Protein AF-A0AAP2RKE1-F1 (afdb_monomer_lite)

Sequence (73 aa):
MWLDKKSQIDLLAYSPFAELITNITANERLNPLTIGLFGRWGAGKSTLLKLVEKNIEDRDKTKKKFVCVSLNS

Radius of gyration: 13.18 Å; chains: 1; bounding box: 45×21×30 Å

Structure (mmCIF, N/CA/C/O backbone):
data_AF-A0AAP2RKE1-F1
#
_entry.id   AF-A0AAP2RKE1-F1
#
loop_
_atom_site.group_PDB
_atom_site.id
_atom_site.type_symbol
_atom_site.label_atom_id
_atom_site.label_alt_id
_atom_site.label_comp_id
_atom_site.label_asym_id
_atom_site.label_entity_id
_atom_site.label_seq_id
_atom_site.pdbx_PDB_ins_code
_atom_site.Cartn_x
_atom_site.Cartn_y
_atom_site.Cartn_z
_atom_site.occupancy
_atom_site.B_iso_or_equiv
_atom_site.auth_seq_id
_atom_site.auth_comp_id
_atom_site.auth_asym_id
_atom_site.auth_atom_id
_atom_site.pdbx_PDB_model_num
ATOM 1 N N . MET A 1 1 ? 28.199 -6.442 -0.236 1.00 38.78 1 MET A N 1
ATOM 2 C CA . MET A 1 1 ? 26.829 -6.852 -0.613 1.00 38.78 1 MET A CA 1
ATOM 3 C C . MET A 1 1 ? 25.978 -5.594 -0.575 1.00 38.78 1 MET A C 1
ATOM 5 O O . MET A 1 1 ? 25.995 -4.910 0.439 1.00 38.78 1 MET A O 1
ATOM 9 N N . TRP A 1 2 ? 25.433 -5.185 -1.719 1.00 44.31 2 TRP A N 1
ATOM 10 C CA . TRP A 1 2 ? 24.905 -3.836 -1.938 1.00 44.31 2 TRP A CA 1
ATOM 11 C C . TRP A 1 2 ? 23.695 -3.550 -1.037 1.00 44.31 2 TRP A C 1
ATOM 13 O O . TRP A 1 2 ? 22.794 -4.376 -0.927 1.00 44.31 2 TRP A O 1
ATOM 23 N N . LEU A 1 3 ? 23.701 -2.390 -0.374 1.00 33.56 3 LEU A N 1
ATOM 24 C CA . LEU A 1 3 ? 22.608 -1.917 0.474 1.00 33.56 3 LE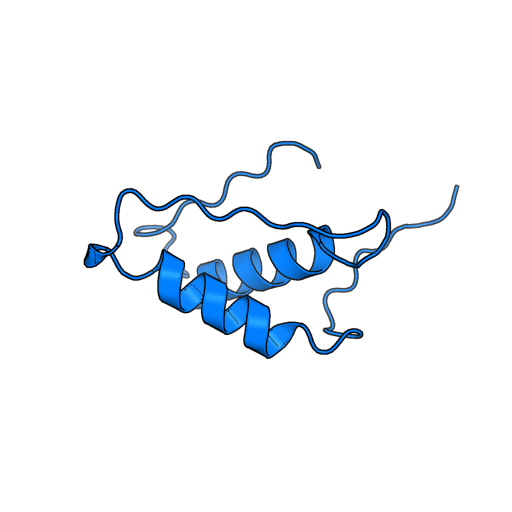U A CA 1
ATOM 25 C C . LEU A 1 3 ? 21.413 -1.547 -0.409 1.00 33.56 3 LEU A C 1
ATOM 27 O O . LEU A 1 3 ? 21.339 -0.437 -0.932 1.00 33.56 3 LEU A O 1
ATOM 31 N N . ASP A 1 4 ? 20.464 -2.469 -0.544 1.00 46.59 4 ASP A N 1
ATOM 32 C CA . ASP A 1 4 ? 19.128 -2.188 -1.069 1.00 46.59 4 ASP A CA 1
ATOM 33 C C . ASP A 1 4 ? 18.344 -1.368 -0.025 1.00 46.59 4 ASP A C 1
ATOM 35 O O . ASP A 1 4 ? 17.462 -1.851 0.692 1.00 46.59 4 ASP A O 1
ATOM 39 N N . LYS A 1 5 ? 18.731 -0.097 0.151 1.00 44.91 5 LYS A N 1
ATOM 40 C CA . LYS A 1 5 ? 17.928 0.866 0.905 1.00 44.91 5 LYS A CA 1
ATOM 41 C C . LYS A 1 5 ? 16.749 1.252 0.019 1.00 44.91 5 LYS A C 1
ATOM 43 O O . LYS A 1 5 ? 16.803 2.235 -0.713 1.00 44.91 5 LYS A O 1
ATOM 48 N N . LYS A 1 6 ? 15.670 0.468 0.112 1.00 52.91 6 LYS A N 1
ATOM 49 C CA . LYS A 1 6 ? 14.339 0.828 -0.400 1.00 52.91 6 LYS A CA 1
ATOM 50 C C . LYS A 1 6 ? 14.049 2.284 0.011 1.00 52.91 6 LYS A C 1
ATOM 52 O O . LYS A 1 6 ? 13.948 2.577 1.204 1.00 52.91 6 LYS A O 1
ATOM 57 N N . SER A 1 7 ? 14.002 3.184 -0.970 1.00 54.75 7 SER A N 1
ATOM 58 C CA . SER A 1 7 ? 13.881 4.629 -0.748 1.00 54.75 7 SER A CA 1
ATOM 59 C C . SER A 1 7 ? 12.555 4.963 -0.062 1.00 54.75 7 SER A C 1
ATOM 61 O O . SER A 1 7 ? 11.502 4.499 -0.492 1.00 54.75 7 SER A O 1
ATOM 63 N N . GLN A 1 8 ? 12.607 5.784 0.992 1.00 56.38 8 GLN A N 1
ATOM 64 C CA . GLN A 1 8 ? 11.422 6.384 1.630 1.00 56.38 8 GLN A CA 1
ATOM 65 C C . GLN A 1 8 ? 10.884 7.598 0.850 1.00 56.38 8 GLN A C 1
ATOM 67 O O . GLN A 1 8 ? 9.876 8.190 1.231 1.00 56.38 8 GLN A O 1
ATOM 72 N N . ILE A 1 9 ? 11.595 7.983 -0.209 1.00 58.38 9 ILE A N 1
ATOM 73 C CA . ILE A 1 9 ? 11.298 9.109 -1.086 1.00 58.38 9 ILE A CA 1
ATOM 74 C C . ILE A 1 9 ? 10.814 8.530 -2.411 1.00 58.38 9 ILE A C 1
ATOM 76 O O . ILE A 1 9 ? 11.449 7.622 -2.963 1.00 58.38 9 ILE A O 1
ATOM 80 N N . ASP A 1 10 ? 9.695 9.050 -2.904 1.00 62.09 10 ASP A N 1
ATOM 81 C CA . ASP A 1 10 ? 9.103 8.634 -4.167 1.00 62.09 10 ASP A CA 1
ATOM 82 C C . ASP A 1 10 ? 9.927 9.132 -5.364 1.00 62.09 10 ASP A C 1
ATOM 84 O O . ASP A 1 10 ? 9.684 10.191 -5.932 1.00 62.09 10 ASP A O 1
ATOM 88 N N . LEU A 1 11 ? 10.939 8.350 -5.734 1.00 64.94 11 LEU A N 1
ATOM 89 C CA . LEU A 1 11 ? 11.826 8.625 -6.868 1.00 64.94 11 LEU A CA 1
ATOM 90 C C . LEU A 1 11 ? 11.233 8.182 -8.218 1.00 64.94 11 LEU A C 1
ATOM 92 O O . LEU A 1 11 ? 11.837 8.436 -9.254 1.00 64.94 11 LEU A O 1
ATOM 96 N N . LEU A 1 12 ? 10.084 7.4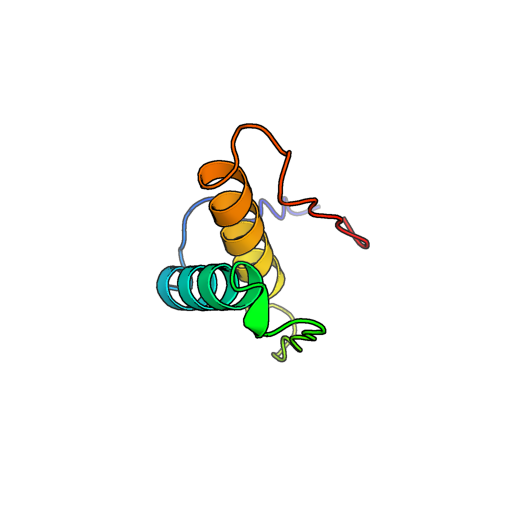95 -8.214 1.00 70.62 12 LEU A N 1
ATOM 97 C CA . LEU A 1 12 ? 9.467 6.890 -9.404 1.00 70.62 12 LEU A CA 1
ATOM 98 C C . LEU A 1 12 ? 8.071 7.459 -9.705 1.00 70.62 12 LEU A C 1
ATOM 100 O O . LEU A 1 12 ? 7.370 6.922 -10.560 1.00 70.62 12 LEU A O 1
ATOM 104 N N . ALA A 1 13 ? 7.678 8.538 -9.019 1.00 80.31 13 ALA A N 1
ATOM 105 C CA . ALA A 1 13 ? 6.360 9.163 -9.125 1.00 80.31 13 ALA A CA 1
ATOM 106 C C . ALA A 1 13 ? 5.194 8.176 -8.882 1.00 80.31 13 ALA A C 1
ATOM 108 O O . ALA A 1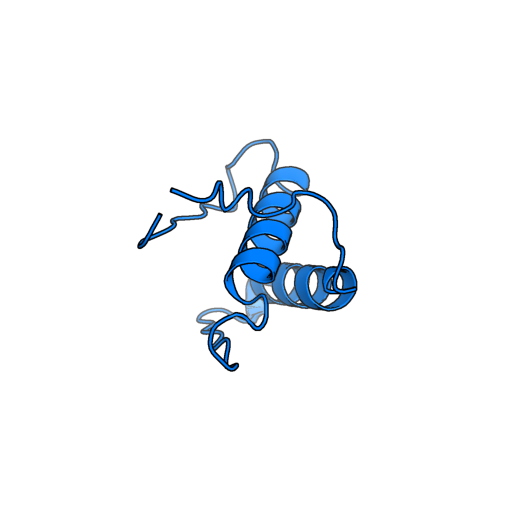 13 ? 4.150 8.238 -9.534 1.00 80.31 13 ALA A O 1
ATOM 109 N N . TYR A 1 14 ? 5.366 7.249 -7.937 1.00 88.44 14 TYR A N 1
ATOM 110 C CA . TYR A 1 14 ? 4.359 6.268 -7.538 1.00 88.44 14 TYR A CA 1
ATOM 111 C C . TYR A 1 14 ? 3.335 6.771 -6.517 1.00 88.44 14 TYR A C 1
ATOM 113 O O . TYR A 1 14 ? 2.342 6.084 -6.282 1.00 88.44 14 TYR A O 1
ATOM 121 N N . SER A 1 15 ? 3.515 7.964 -5.954 1.00 88.25 15 SER A N 1
ATOM 122 C CA . SER A 1 15 ? 2.598 8.585 -4.989 1.00 88.25 15 SER A CA 1
ATOM 123 C C . SER A 1 15 ? 1.118 8.556 -5.409 1.00 88.25 15 SER A C 1
ATOM 125 O O . SER A 1 15 ? 0.316 8.066 -4.613 1.00 88.25 15 SER A O 1
ATOM 127 N N . PRO A 1 16 ? 0.715 8.969 -6.632 1.00 90.31 16 PRO A N 1
ATOM 128 C CA . PRO A 1 16 ? -0.697 8.926 -7.027 1.00 90.31 16 PRO A CA 1
ATOM 129 C C . PRO A 1 16 ? -1.256 7.497 -7.092 1.00 90.31 16 PRO A C 1
ATOM 131 O O . PRO A 1 16 ? -2.414 7.262 -6.749 1.00 90.31 16 PRO A O 1
ATOM 134 N N . PHE A 1 17 ? -0.435 6.516 -7.478 1.00 92.19 17 PHE A N 1
ATOM 135 C CA . PHE A 1 17 ? -0.838 5.108 -7.477 1.00 92.19 17 PHE A CA 1
ATOM 136 C C . PHE A 1 17 ? -0.974 4.566 -6.052 1.00 92.19 17 PHE A C 1
ATOM 138 O O . PHE A 1 17 ? -1.922 3.839 -5.760 1.00 92.19 17 PHE A O 1
ATOM 145 N N . ALA A 1 18 ? -0.056 4.938 -5.156 1.00 93.88 18 ALA A N 1
ATOM 146 C CA . ALA A 1 18 ? -0.125 4.563 -3.750 1.00 93.88 18 ALA A CA 1
ATOM 147 C C . ALA A 1 18 ? -1.389 5.133 -3.097 1.00 93.88 18 ALA A C 1
ATOM 149 O O . ALA A 1 18 ? -2.116 4.408 -2.425 1.00 93.88 18 ALA A O 1
ATOM 150 N N . GLU A 1 19 ? -1.688 6.408 -3.343 1.00 94.00 19 GLU A N 1
ATOM 151 C CA . GLU A 1 19 ? -2.882 7.070 -2.823 1.00 94.00 19 GLU A CA 1
ATOM 152 C C . GLU A 1 19 ? -4.173 6.426 -3.342 1.00 94.00 19 GLU A C 1
ATOM 154 O O . GLU A 1 19 ? -5.092 6.173 -2.559 1.00 94.00 19 GLU A O 1
ATOM 159 N N . LEU A 1 20 ? -4.228 6.081 -4.634 1.00 94.50 20 LEU A N 1
ATOM 160 C CA . LEU A 1 20 ? -5.355 5.352 -5.214 1.00 94.50 20 LEU A CA 1
ATOM 161 C C . LEU A 1 20 ? -5.571 4.004 -4.516 1.00 94.50 20 LEU A C 1
ATOM 163 O O . LEU A 1 20 ? -6.686 3.709 -4.087 1.00 94.50 20 LEU A O 1
ATOM 167 N N . ILE A 1 21 ? -4.513 3.203 -4.358 1.00 94.94 21 ILE A N 1
ATOM 168 C CA . ILE A 1 21 ? -4.596 1.899 -3.686 1.00 94.94 21 ILE A CA 1
ATOM 169 C C . ILE A 1 21 ? -5.054 2.072 -2.233 1.00 94.94 21 ILE A C 1
ATOM 171 O O . ILE A 1 21 ? -5.926 1.328 -1.781 1.00 94.94 21 ILE A O 1
ATOM 175 N N . THR A 1 22 ? -4.534 3.071 -1.513 1.00 94.19 22 THR A N 1
ATOM 176 C CA . THR A 1 22 ? -4.961 3.379 -0.142 1.00 94.19 22 THR A CA 1
ATOM 177 C C . THR A 1 22 ? -6.442 3.768 -0.088 1.00 94.19 22 THR A C 1
ATOM 179 O O . THR A 1 22 ? -7.160 3.306 0.795 1.00 94.19 22 THR A O 1
ATOM 182 N N . ASN A 1 23 ? -6.928 4.582 -1.029 1.00 94.12 23 ASN A N 1
ATOM 183 C CA . ASN A 1 23 ? -8.335 4.988 -1.098 1.00 94.12 23 ASN A CA 1
ATOM 184 C C . ASN A 1 23 ? -9.275 3.810 -1.353 1.00 94.12 23 ASN A C 1
ATOM 186 O O . ASN A 1 23 ? -10.302 3.693 -0.687 1.00 94.12 23 ASN A O 1
ATOM 190 N N . ILE A 1 24 ? -8.915 2.935 -2.292 1.00 94.56 24 ILE A N 1
ATOM 191 C CA . ILE A 1 24 ? -9.709 1.749 -2.620 1.00 94.56 24 ILE A CA 1
ATOM 192 C C . ILE A 1 24 ? -9.718 0.784 -1.424 1.00 94.56 24 ILE A C 1
ATOM 194 O O . ILE A 1 24 ? -10.783 0.342 -1.007 1.00 94.56 24 ILE A O 1
ATOM 198 N N . THR A 1 25 ? -8.554 0.517 -0.824 1.00 92.00 25 THR A N 1
ATOM 199 C CA . THR A 1 25 ? -8.425 -0.392 0.332 1.00 92.00 25 THR A CA 1
ATOM 200 C C . THR A 1 25 ? -9.163 0.123 1.572 1.00 92.00 25 THR A C 1
ATOM 202 O O . THR A 1 25 ? -9.664 -0.665 2.366 1.00 92.00 25 THR A O 1
ATOM 205 N N . ALA A 1 26 ? -9.266 1.444 1.745 1.00 90.81 26 ALA A N 1
ATOM 206 C CA . ALA A 1 26 ? -9.981 2.048 2.868 1.00 90.81 26 ALA A CA 1
ATOM 207 C C . ALA A 1 26 ? -11.513 2.058 2.710 1.00 90.81 26 ALA A C 1
ATOM 209 O O . ALA A 1 26 ? -12.219 2.448 3.641 1.00 90.81 26 ALA A O 1
ATOM 210 N N . ASN A 1 27 ? -12.042 1.670 1.546 1.00 92.44 27 ASN A N 1
ATOM 211 C CA . ASN A 1 27 ? -13.473 1.679 1.285 1.00 92.44 27 ASN A CA 1
ATOM 212 C C . ASN A 1 27 ? -14.107 0.326 1.632 1.00 92.44 27 ASN A C 1
ATOM 214 O O . ASN A 1 27 ? -14.087 -0.608 0.832 1.00 92.44 27 ASN A O 1
ATOM 218 N N . GLU A 1 28 ? -14.749 0.249 2.798 1.00 90.50 28 GLU A N 1
ATOM 219 C CA . GLU A 1 28 ? -15.402 -0.973 3.292 1.00 90.50 28 GLU A CA 1
ATOM 220 C C . GLU A 1 28 ? -16.477 -1.533 2.347 1.00 90.50 28 GLU A C 1
ATOM 222 O O . GLU A 1 28 ? -16.734 -2.735 2.359 1.00 90.50 28 GLU A O 1
ATOM 227 N N . ARG A 1 29 ? -17.075 -0.701 1.482 1.00 95.31 29 ARG A N 1
ATOM 228 C CA . ARG A 1 29 ? -18.081 -1.151 0.503 1.00 95.31 29 ARG A CA 1
ATOM 229 C C . ARG A 1 29 ? -17.497 -2.020 -0.607 1.00 95.31 29 ARG A C 1
ATOM 231 O O . ARG A 1 29 ? -18.257 -2.663 -1.321 1.00 95.31 29 ARG A O 1
ATOM 238 N N . LEU A 1 30 ? -16.177 -1.999 -0.784 1.00 92.94 30 LEU A N 1
ATOM 239 C CA . LEU A 1 30 ? -15.477 -2.791 -1.794 1.00 92.94 30 LEU A CA 1
ATOM 240 C C . LEU A 1 30 ? -15.020 -4.153 -1.257 1.00 92.94 30 LEU A C 1
ATOM 242 O O . LEU A 1 30 ? -14.444 -4.935 -2.008 1.00 92.94 30 LEU A O 1
ATOM 246 N N . ASN A 1 31 ? -15.276 -4.454 0.019 1.00 90.44 31 ASN A N 1
ATOM 247 C CA . ASN A 1 31 ? -14.911 -5.735 0.605 1.00 90.44 31 ASN A CA 1
ATOM 248 C C . ASN A 1 31 ? -15.862 -6.864 0.151 1.00 90.44 31 ASN A C 1
ATOM 250 O O . ASN A 1 31 ? -17.073 -6.647 0.091 1.00 90.44 31 ASN A O 1
ATOM 254 N N . PRO A 1 32 ? -15.346 -8.087 -0.093 1.00 94.44 32 PRO A N 1
ATOM 255 C CA . PRO A 1 32 ? -13.933 -8.475 -0.055 1.00 94.44 32 PRO A CA 1
ATOM 256 C C . PRO A 1 32 ? -13.175 -8.025 -1.318 1.00 94.44 32 PRO A C 1
ATOM 258 O O . PRO A 1 32 ? -13.577 -8.330 -2.438 1.00 94.44 32 PRO A O 1
ATOM 261 N N . LEU A 1 33 ? -12.042 -7.344 -1.131 1.00 93.25 33 LEU A N 1
ATOM 262 C CA . LEU A 1 33 ? -11.215 -6.822 -2.219 1.00 93.25 33 LEU A CA 1
ATOM 263 C C . LEU A 1 33 ? -9.896 -7.590 -2.330 1.00 93.25 33 LEU A C 1
ATOM 265 O O . LEU A 1 33 ? -9.223 -7.840 -1.334 1.00 93.25 33 LEU A O 1
ATOM 269 N N . THR A 1 34 ? -9.480 -7.906 -3.555 1.00 94.38 34 THR A N 1
ATOM 270 C CA . THR A 1 34 ? -8.130 -8.405 -3.856 1.00 94.38 34 THR A CA 1
ATOM 271 C C . THR A 1 34 ? -7.499 -7.542 -4.942 1.00 94.38 34 THR A C 1
ATOM 273 O O . THR A 1 34 ? -8.113 -7.305 -5.979 1.00 94.38 34 THR A O 1
ATOM 276 N N . ILE A 1 35 ? -6.265 -7.082 -4.717 1.00 92.56 35 ILE A N 1
ATOM 277 C CA . ILE A 1 35 ? -5.502 -6.264 -5.669 1.00 92.56 35 ILE A CA 1
ATOM 278 C C . ILE A 1 35 ? -4.257 -7.042 -6.101 1.00 92.56 35 ILE A C 1
ATOM 280 O O . ILE A 1 35 ? -3.424 -7.404 -5.273 1.00 92.56 35 ILE A O 1
ATOM 284 N N . GLY A 1 36 ? -4.111 -7.272 -7.407 1.00 94.12 36 GLY A N 1
ATOM 285 C CA . GLY A 1 36 ? -2.894 -7.826 -8.000 1.00 94.12 36 GLY A CA 1
ATOM 286 C C . GLY A 1 36 ? -1.954 -6.720 -8.483 1.00 94.12 36 GLY A C 1
ATOM 287 O O . GLY A 1 36 ? -2.371 -5.848 -9.242 1.00 94.12 36 GLY A O 1
ATOM 288 N N . LEU A 1 37 ? -0.680 -6.767 -8.081 1.00 92.44 37 LEU A N 1
ATOM 289 C CA . LEU A 1 37 ? 0.350 -5.827 -8.534 1.00 92.44 37 LEU A CA 1
ATOM 290 C C . LEU A 1 37 ? 1.337 -6.518 -9.485 1.00 92.44 37 LEU A C 1
ATOM 292 O O . LEU A 1 37 ? 2.193 -7.296 -9.059 1.00 92.44 37 LEU A O 1
ATOM 296 N N . PHE A 1 38 ? 1.248 -6.200 -10.776 1.00 92.31 38 PHE A N 1
ATOM 297 C CA . PHE A 1 38 ? 2.054 -6.818 -11.832 1.00 92.31 38 PHE A CA 1
ATOM 298 C C . PHE A 1 38 ? 3.156 -5.882 -12.333 1.00 92.31 38 PHE A C 1
ATOM 300 O O . PHE A 1 38 ? 2.986 -4.670 -12.411 1.00 92.31 38 PHE A O 1
ATOM 307 N N . GLY A 1 39 ? 4.308 -6.448 -12.688 1.00 89.31 39 GLY A N 1
ATOM 308 C CA . GLY A 1 39 ? 5.428 -5.692 -13.246 1.00 89.31 39 GLY A CA 1
ATOM 309 C C . GLY A 1 39 ? 6.724 -6.493 -13.253 1.00 89.31 39 GLY A C 1
ATOM 310 O O . GLY A 1 39 ? 6.876 -7.453 -12.492 1.00 89.31 39 GLY A O 1
ATOM 311 N N . ARG A 1 40 ? 7.688 -6.077 -14.080 1.00 92.62 40 ARG A N 1
ATOM 312 C CA . ARG A 1 40 ? 9.013 -6.714 -14.188 1.00 92.62 40 ARG A CA 1
ATOM 313 C C . ARG A 1 40 ? 9.756 -6.717 -12.845 1.00 92.62 40 ARG A C 1
ATOM 315 O O . ARG A 1 40 ? 9.451 -5.934 -11.937 1.00 92.62 40 ARG A O 1
ATOM 322 N N . TRP A 1 41 ? 10.739 -7.603 -12.695 1.00 91.81 41 TRP A N 1
ATOM 323 C CA . TRP A 1 41 ? 11.671 -7.523 -11.567 1.00 91.81 41 TRP A CA 1
ATOM 324 C C . TRP A 1 41 ? 12.363 -6.153 -11.566 1.00 91.81 41 TRP A C 1
ATOM 326 O O . TRP A 1 41 ? 12.723 -5.649 -12.626 1.00 91.81 41 TRP A O 1
ATOM 336 N N . GLY A 1 42 ? 12.493 -5.525 -10.395 1.00 86.88 42 GLY A N 1
ATOM 337 C CA . GLY A 1 42 ? 13.073 -4.182 -10.272 1.00 86.88 42 GLY A CA 1
ATOM 338 C C . GLY A 1 42 ? 12.147 -3.021 -10.663 1.00 86.88 42 GLY A C 1
ATOM 339 O O . GLY A 1 42 ? 12.527 -1.874 -10.481 1.00 86.88 42 GLY A O 1
ATOM 340 N N . ALA A 1 43 ? 10.910 -3.273 -11.107 1.00 88.19 43 ALA A N 1
ATOM 341 C CA . ALA A 1 43 ? 9.951 -2.222 -11.479 1.00 88.19 43 ALA A CA 1
ATOM 342 C C . ALA A 1 43 ? 9.344 -1.451 -10.283 1.00 88.19 43 ALA A C 1
ATOM 344 O O . ALA A 1 43 ? 8.260 -0.902 -10.398 1.00 88.19 43 ALA A O 1
ATOM 345 N N . GLY A 1 44 ? 9.961 -1.486 -9.098 1.00 89.12 44 GLY A N 1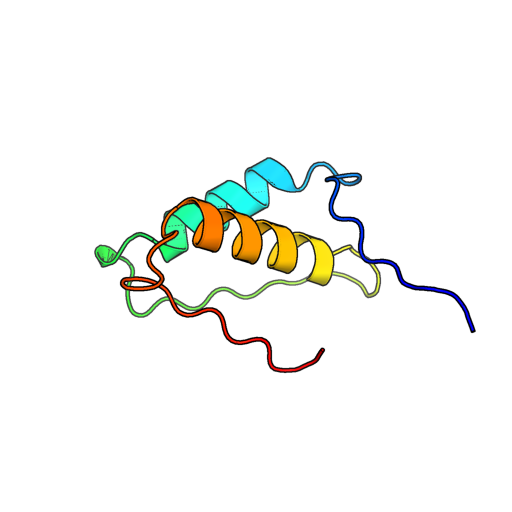
ATOM 346 C CA . GLY A 1 44 ? 9.503 -0.704 -7.942 1.00 89.12 44 GLY A CA 1
ATOM 347 C C . GLY A 1 44 ? 8.204 -1.167 -7.264 1.00 89.12 44 GLY A C 1
ATOM 348 O O . GLY A 1 44 ? 7.683 -0.445 -6.420 1.00 89.12 44 GLY A O 1
ATOM 349 N N . LYS A 1 45 ? 7.706 -2.382 -7.542 1.00 92.31 45 LYS A N 1
ATOM 350 C CA . LYS A 1 45 ? 6.504 -2.946 -6.885 1.00 92.31 45 LYS A CA 1
ATOM 351 C C . LYS A 1 45 ? 6.573 -2.885 -5.352 1.00 92.31 45 LYS A C 1
ATOM 353 O O . LYS A 1 45 ? 5.637 -2.434 -4.702 1.00 92.31 45 LYS A O 1
ATOM 358 N N . SER A 1 46 ? 7.705 -3.288 -4.773 1.00 90.31 46 SER A N 1
ATOM 359 C CA . SER A 1 46 ? 7.914 -3.236 -3.321 1.00 90.31 46 SER A CA 1
ATOM 360 C C . SER A 1 46 ? 8.000 -1.801 -2.791 1.00 90.31 46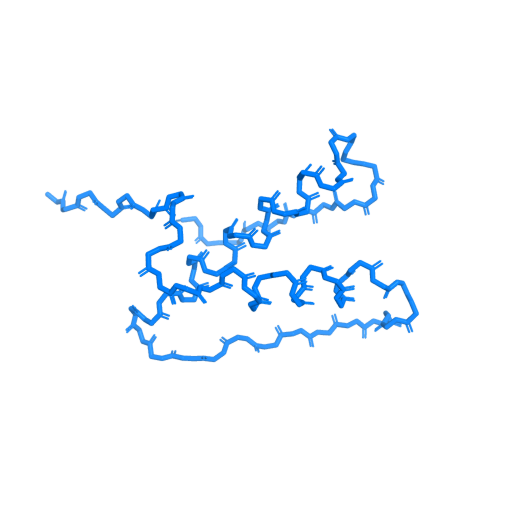 SER A C 1
ATOM 362 O O . SER A 1 46 ? 7.624 -1.556 -1.651 1.00 90.31 46 SER A O 1
ATOM 364 N N . THR A 1 47 ? 8.478 -0.851 -3.600 1.00 90.19 47 THR A N 1
ATOM 365 C CA . THR A 1 47 ? 8.490 0.578 -3.253 1.00 90.19 47 THR A CA 1
ATOM 366 C C . THR A 1 47 ? 7.066 1.123 -3.190 1.00 90.19 47 THR A C 1
ATOM 368 O O . THR A 1 47 ? 6.715 1.776 -2.214 1.00 90.19 47 THR A O 1
ATOM 371 N N . LEU A 1 48 ? 6.221 0.787 -4.170 1.00 91.62 48 LEU A N 1
ATOM 372 C CA . LEU A 1 48 ? 4.806 1.163 -4.173 1.00 91.62 48 LEU A CA 1
ATOM 373 C C . LEU A 1 48 ? 4.071 0.622 -2.937 1.00 91.62 48 LEU A C 1
ATOM 375 O O . LEU A 1 48 ? 3.389 1.384 -2.260 1.00 91.62 48 LEU A O 1
ATOM 379 N N . LEU A 1 49 ? 4.254 -0.660 -2.595 1.00 92.38 49 LEU A N 1
ATOM 380 C CA . LEU A 1 49 ? 3.619 -1.251 -1.407 1.00 92.38 49 LEU A CA 1
ATOM 381 C C . LEU A 1 49 ? 4.052 -0.567 -0.101 1.00 92.38 49 LEU A C 1
ATOM 383 O O . LEU A 1 49 ? 3.225 -0.378 0.783 1.00 92.38 49 LEU A O 1
ATOM 387 N N . LYS A 1 50 ? 5.312 -0.129 0.004 1.00 91.38 50 LYS A N 1
ATOM 388 C CA . LYS A 1 50 ? 5.793 0.645 1.160 1.00 91.38 50 LYS A CA 1
ATOM 389 C C . LYS A 1 50 ? 5.164 2.031 1.263 1.00 91.38 50 LYS A C 1
ATOM 391 O O . LYS A 1 50 ? 4.900 2.496 2.366 1.00 91.38 50 LYS A O 1
ATOM 396 N N . LEU A 1 51 ? 4.930 2.698 0.132 1.00 92.38 51 LEU A N 1
ATOM 397 C CA . LEU A 1 51 ? 4.200 3.969 0.121 1.00 92.38 51 LEU A CA 1
ATOM 398 C C . LEU A 1 51 ? 2.749 3.762 0.572 1.00 92.38 51 LEU A C 1
ATOM 400 O O . LEU A 1 51 ? 2.246 4.546 1.368 1.00 92.38 51 LEU A O 1
ATOM 404 N N . VAL A 1 52 ? 2.100 2.684 0.119 1.00 93.31 52 VAL A N 1
ATOM 405 C CA . VAL A 1 52 ? 0.743 2.319 0.561 1.00 93.31 52 VAL A CA 1
ATOM 406 C C . VAL A 1 52 ? 0.710 2.044 2.064 1.00 93.31 52 VAL A C 1
ATOM 408 O O . VAL A 1 52 ? -0.161 2.571 2.749 1.00 93.31 52 VAL A O 1
ATOM 411 N N . GLU A 1 53 ? 1.660 1.261 2.580 1.00 92.69 53 GLU A N 1
ATOM 412 C CA . GLU A 1 53 ? 1.794 0.977 4.012 1.00 92.69 53 GLU A CA 1
ATOM 413 C C . GLU A 1 53 ? 1.936 2.272 4.819 1.00 92.69 53 GLU A C 1
ATOM 415 O O . GLU A 1 53 ? 1.139 2.513 5.724 1.00 92.69 53 GLU A O 1
ATOM 420 N N . LYS A 1 54 ? 2.858 3.157 4.419 1.00 91.94 54 LYS A N 1
ATOM 421 C CA . LYS A 1 54 ? 3.046 4.468 5.053 1.00 91.94 54 LYS A CA 1
ATOM 422 C C . LYS A 1 54 ? 1.766 5.309 5.033 1.00 91.94 54 LYS A C 1
ATOM 424 O O . LYS A 1 54 ? 1.372 5.847 6.062 1.00 91.94 54 LYS A O 1
ATOM 429 N N . ASN A 1 55 ? 1.083 5.386 3.890 1.00 92.69 55 ASN A N 1
ATOM 430 C CA . ASN A 1 55 ? -0.169 6.134 3.761 1.00 92.69 55 ASN A CA 1
ATOM 431 C C . ASN A 1 55 ? -1.268 5.595 4.692 1.00 92.69 55 ASN A C 1
ATOM 433 O O . ASN A 1 55 ? -2.068 6.369 5.218 1.00 92.69 55 ASN A O 1
ATOM 437 N N . ILE A 1 56 ? -1.334 4.274 4.883 1.00 92.62 56 ILE A N 1
ATOM 438 C CA . ILE A 1 56 ? -2.287 3.638 5.800 1.00 92.62 56 ILE A CA 1
ATOM 439 C C . ILE A 1 56 ? -1.931 3.969 7.253 1.00 92.62 56 ILE A C 1
ATOM 441 O O . ILE A 1 56 ? -2.819 4.353 8.015 1.00 92.62 56 ILE A O 1
ATOM 445 N N . GLU A 1 57 ? -0.654 3.879 7.631 1.00 91.06 57 GLU A N 1
ATOM 446 C CA . GLU A 1 57 ? -0.190 4.240 8.977 1.00 91.06 57 GLU A CA 1
ATOM 447 C C . GLU A 1 57 ? -0.435 5.722 9.300 1.00 91.06 57 GLU A C 1
ATOM 449 O O . GLU A 1 57 ? -0.862 6.054 10.407 1.00 91.06 57 GLU A O 1
ATOM 454 N N . ASP A 1 58 ? -0.242 6.613 8.324 1.00 90.31 58 ASP A N 1
ATOM 455 C CA . ASP A 1 58 ? -0.514 8.044 8.474 1.00 90.31 58 ASP A CA 1
ATOM 456 C C . ASP A 1 58 ? -2.019 8.334 8.636 1.00 90.31 58 ASP A C 1
ATOM 458 O O . ASP A 1 58 ? -2.398 9.231 9.399 1.00 90.31 58 ASP A O 1
ATOM 462 N N . ARG A 1 59 ? -2.887 7.564 7.960 1.00 88.25 59 ARG A N 1
ATOM 463 C CA . ARG A 1 59 ? -4.355 7.675 8.069 1.00 88.25 59 ARG A CA 1
ATOM 464 C C . ARG A 1 59 ? -4.916 7.093 9.360 1.00 88.25 59 ARG A C 1
ATOM 466 O O . ARG A 1 59 ? -5.892 7.625 9.886 1.00 88.25 59 ARG A O 1
ATOM 473 N N . ASP A 1 60 ? -4.329 6.014 9.862 1.00 89.31 60 ASP A N 1
ATOM 474 C CA . ASP A 1 60 ? -4.743 5.359 11.100 1.00 89.31 60 ASP A CA 1
ATOM 475 C C . ASP A 1 60 ? -3.569 5.220 12.070 1.00 89.31 60 ASP A C 1
ATOM 477 O O . ASP A 1 60 ? -3.103 4.126 12.393 1.00 89.31 60 ASP A O 1
ATOM 481 N N . LYS A 1 61 ? -3.147 6.365 12.617 1.00 81.19 61 LYS A N 1
ATOM 482 C CA . LYS A 1 61 ? -2.103 6.436 13.653 1.00 81.19 61 LYS A CA 1
ATOM 483 C C . LYS A 1 61 ? -2.416 5.584 14.884 1.00 81.19 61 LYS A C 1
ATOM 485 O O . LYS A 1 61 ? -1.511 5.225 15.630 1.00 81.19 61 LYS A O 1
ATOM 490 N N . THR A 1 62 ? -3.696 5.284 15.119 1.00 82.06 62 THR A N 1
ATOM 491 C CA . THR A 1 62 ? -4.146 4.475 16.256 1.00 82.06 62 THR A CA 1
ATOM 492 C C . THR A 1 62 ? -4.102 2.969 15.998 1.00 82.06 62 THR A C 1
ATOM 494 O O . THR A 1 62 ? -4.272 2.213 16.952 1.00 82.06 62 THR A O 1
ATOM 497 N N . LYS A 1 63 ? -3.873 2.538 14.745 1.00 79.50 63 LYS A N 1
ATOM 498 C CA . LYS A 1 63 ? -3.861 1.134 14.292 1.00 79.50 63 LYS A CA 1
ATOM 499 C C . LYS A 1 63 ? -5.108 0.343 14.718 1.00 79.50 63 LYS A C 1
ATOM 501 O O . LYS A 1 63 ? -5.019 -0.826 15.084 1.00 79.50 63 LYS A O 1
ATOM 506 N N . LYS A 1 64 ? -6.278 0.995 14.721 1.00 86.25 64 LYS A N 1
ATOM 507 C CA . LYS A 1 64 ? -7.559 0.387 15.134 1.00 86.25 64 LYS A CA 1
ATOM 508 C C . LYS A 1 64 ? -8.374 -0.156 13.964 1.00 86.25 64 LYS A C 1
ATOM 510 O O . LYS A 1 64 ? -9.193 -1.045 14.166 1.00 86.25 64 LYS A O 1
ATOM 515 N N . LYS A 1 65 ? -8.197 0.415 12.774 1.00 86.19 65 LYS A N 1
ATOM 516 C CA . LYS A 1 65 ? -8.957 0.108 11.558 1.00 86.19 65 LYS A CA 1
ATOM 517 C C . LYS A 1 65 ? -8.163 -0.747 10.584 1.00 86.19 65 LYS A C 1
ATOM 519 O O . LYS A 1 65 ? -8.739 -1.633 9.965 1.00 86.19 65 LYS A O 1
ATOM 524 N N . PHE A 1 66 ? -6.863 -0.492 10.449 1.00 89.62 66 PHE A N 1
ATOM 525 C CA . PHE A 1 66 ? -6.021 -1.196 9.483 1.00 89.62 66 PHE A CA 1
ATOM 526 C C . PHE A 1 66 ? -4.881 -1.953 10.159 1.00 89.62 66 PHE A C 1
ATOM 528 O O . PHE A 1 66 ? -4.229 -1.449 11.072 1.00 89.62 66 PHE A O 1
ATOM 535 N N . VAL A 1 67 ? -4.613 -3.157 9.652 1.00 90.19 67 VAL A N 1
ATOM 536 C CA . VAL A 1 67 ? -3.441 -3.963 10.002 1.00 90.19 67 VAL A CA 1
ATOM 537 C C . VAL A 1 67 ? -2.717 -4.320 8.707 1.00 90.19 67 VAL A C 1
ATOM 539 O O . VAL A 1 67 ? -3.280 -4.989 7.843 1.00 90.19 67 VAL A O 1
ATOM 542 N N . CYS A 1 68 ? -1.471 -3.870 8.570 1.00 89.06 68 CYS A N 1
ATOM 543 C CA . CYS A 1 68 ? -0.602 -4.207 7.444 1.00 89.06 68 CYS A CA 1
ATOM 544 C C . CYS A 1 68 ? 0.304 -5.380 7.833 1.00 89.06 68 CYS A C 1
ATOM 546 O O . CYS A 1 68 ? 1.007 -5.309 8.840 1.00 89.06 68 CYS A O 1
ATOM 548 N N . VAL A 1 69 ? 0.300 -6.456 7.041 1.00 90.38 69 VAL A N 1
ATOM 549 C CA . VAL A 1 69 ? 1.155 -7.635 7.257 1.00 90.38 69 VAL A CA 1
ATOM 550 C C . VAL A 1 69 ? 1.993 -7.886 6.007 1.00 90.38 69 VAL A C 1
ATOM 552 O O . VAL A 1 69 ? 1.455 -8.162 4.937 1.00 90.38 69 VAL A O 1
ATOM 555 N N . SER A 1 70 ? 3.318 -7.803 6.146 1.00 88.19 70 SER A N 1
ATOM 556 C CA . SER A 1 70 ? 4.276 -8.154 5.091 1.00 88.19 70 SER A CA 1
ATOM 557 C C . SER A 1 70 ? 4.731 -9.603 5.250 1.00 88.19 70 SER A C 1
ATOM 559 O O . SER A 1 70 ? 5.117 -10.016 6.341 1.00 88.19 70 SER A O 1
ATOM 561 N N . LEU A 1 71 ? 4.711 -10.369 4.157 1.00 84.56 71 LEU A N 1
ATOM 562 C CA . LEU A 1 71 ? 5.023 -11.803 4.174 1.00 84.56 71 LEU A CA 1
ATOM 563 C C . LEU A 1 71 ? 6.453 -12.141 3.715 1.00 84.56 71 LEU A C 1
ATOM 565 O O . LEU A 1 71 ? 6.888 -13.262 3.934 1.00 84.56 71 LEU A O 1
ATOM 569 N N . ASN A 1 72 ? 7.191 -11.207 3.099 1.00 70.81 72 ASN A N 1
ATOM 570 C CA . ASN A 1 72 ? 8.512 -11.468 2.495 1.00 70.81 72 ASN A CA 1
ATOM 571 C C . ASN A 1 72 ? 9.461 -10.260 2.644 1.00 70.81 72 ASN A C 1
ATOM 573 O O . ASN A 1 72 ? 9.700 -9.534 1.674 1.00 70.81 72 ASN A O 1
ATOM 577 N N . SER A 1 73 ? 9.942 -10.014 3.867 1.00 55.75 73 SER A N 1
ATOM 578 C CA . SER A 1 73 ? 10.826 -8.881 4.208 1.00 55.75 73 SER A CA 1
ATOM 579 C C . SER A 1 73 ? 12.162 -8.886 3.466 1.00 55.75 73 SER A C 1
ATOM 581 O O . SER A 1 73 ? 12.845 -9.931 3.507 1.00 55.75 73 SE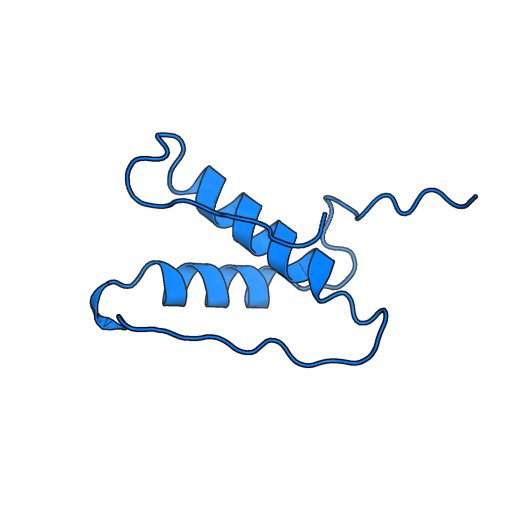R A O 1
#

InterPro domains:
  IPR011646 KAP family P-loop domain [PF07693] (16-68)
  IPR027417 P-loop containing nucleoside triphosphate hydrolase [G3DSA:3.40.50.300] (3-73)
  IPR027417 P-loop containing nucleoside triphosphate hydrolase [SSF52540] (27-53)

Organism: NCBI:txid2897778

Secondary structure (DSSP, 8-state):
-------SS-TTS-HHHHHHHHHHHT-GGG-S--------TTSSHHHHHHHHHHHHHHH-TT-SS-----S--

pLDDT: mean 83.57, std 15.54, range [33.56, 95.31]

Foldseek 3Di:
DDPPPLDPDCPPPLLVVLVVVLVCVLDPVCPPDDDDDDDDVVPCSVSSVVSNVVVNCVVCVVCPRDDDDDDPD